Protein AF-A0AAW6GYG1-F1 (afdb_monomer)

pLDDT: mean 92.69, std 6.54, range [58.88, 96.5]

Radius of gyration: 11.82 Å; Cα contacts (8 Å, |Δi|>4): 59; chains: 1; bounding box: 26×27×25 Å

Solvent-accessible surface area (backbone atoms only — not comparable to full-atom values): 3462 Å² total; per-residue (Å²): 112,80,46,59,66,65,56,36,69,66,45,22,60,75,69,70,48,95,41,41,64,58,45,51,56,52,50,52,58,33,44,78,67,55,52,31,43,79,56,99,75,33,38,30,60,54,46,68,66,58,50,52,50,48,66,73,67,65,120

Nearest PDB structures (foldseek):
  5x12-assembly1_A-2  TM=6.155E-01  e=1.237E-01  Bacillus spizizenii str. W23
  7pza-assembly1_A  TM=6.182E-01  e=3.255E-01  Sinorhizobium meliloti 1021
  7ets-assembly1_B  TM=6.448E-01  e=6.062E-01  Gardnerella vaginalis
  5e44-assembly1_A-2  TM=6.578E-01  e=7.458E-01  Aliivibrio fischeri
  3e5q-assembly3_E  TM=5.790E-01  e=6.062E-01  Desulfitobacterium hafniense DCB-2

Foldseek 3Di:
DKDAPCLDPCNCVVVVHDHSVVSVVVVVVCVVVQQWDDDPRMIDGRDPVVVVVCVVVPD

Structure (mmCIF, N/CA/C/O backbone):
data_AF-A0AAW6GYG1-F1
#
_entry.id   AF-A0AAW6GYG1-F1
#
loop_
_atom_site.group_PDB
_atom_site.id
_atom_site.type_symbol
_atom_site.label_atom_id
_atom_site.label_alt_id
_atom_site.label_comp_id
_atom_site.label_asym_id
_atom_site.label_entity_id
_atom_site.label_seq_id
_atom_site.pdbx_PDB_ins_code
_atom_site.Cartn_x
_atom_site.Cartn_y
_atom_site.Cartn_z
_atom_site.occupancy
_atom_site.B_iso_or_equiv
_atom_site.auth_seq_id
_atom_site.auth_comp_id
_atom_site.auth_asym_id
_atom_site.auth_atom_id
_atom_site.pdbx_PDB_model_num
ATOM 1 N N . GLY A 1 1 ? -9.431 1.933 -3.206 1.00 78.94 1 GLY A N 1
ATOM 2 C CA . GLY A 1 1 ? -8.805 1.148 -4.304 1.00 78.94 1 GLY A CA 1
ATOM 3 C C . GLY A 1 1 ? -8.101 -0.073 -3.732 1.00 78.94 1 GLY A C 1
ATOM 4 O O . GLY A 1 1 ? -7.776 -0.033 -2.553 1.00 78.94 1 GLY A O 1
ATOM 5 N 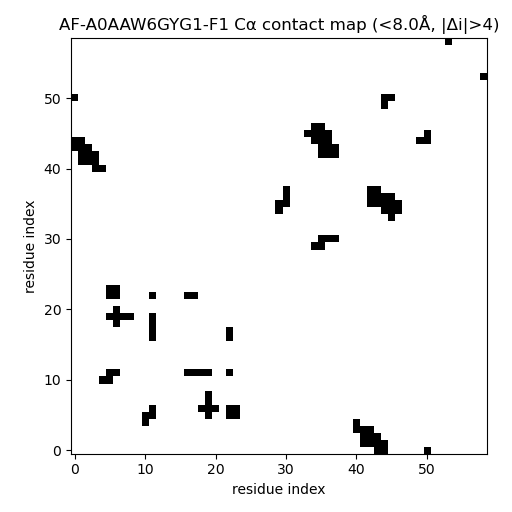N . LYS A 1 2 ? -7.899 -1.145 -4.515 1.00 91.88 2 LYS A N 1
ATOM 6 C CA . LYS A 1 2 ? -7.286 -2.416 -4.063 1.00 91.88 2 LYS A CA 1
ATOM 7 C C . LYS A 1 2 ? -6.043 -2.754 -4.892 1.00 91.88 2 LYS A C 1
ATOM 9 O O . LYS A 1 2 ? -6.085 -2.610 -6.112 1.00 91.88 2 LYS A O 1
ATOM 14 N N . ALA A 1 3 ? -4.979 -3.237 -4.254 1.00 94.19 3 ALA A N 1
ATOM 15 C CA . ALA A 1 3 ? -3.726 -3.619 -4.907 1.00 94.19 3 ALA A CA 1
ATOM 16 C C . ALA A 1 3 ? -3.213 -4.984 -4.419 1.00 94.19 3 ALA A C 1
ATOM 18 O O . ALA A 1 3 ? -3.425 -5.366 -3.271 1.00 94.19 3 ALA A O 1
ATOM 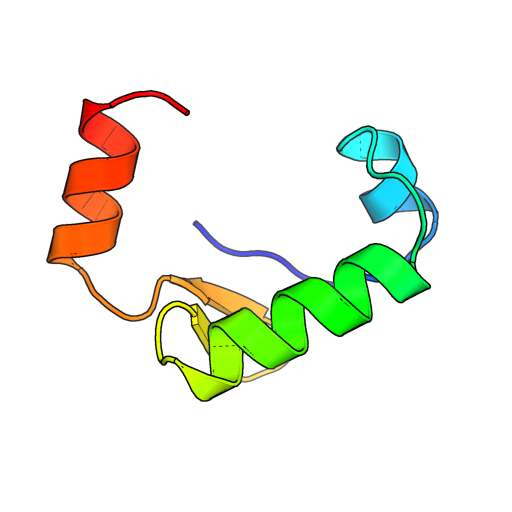19 N N . LYS A 1 4 ? -2.526 -5.716 -5.302 1.00 95.50 4 LYS A N 1
ATOM 20 C CA . LYS A 1 4 ? -1.895 -7.019 -5.039 1.00 95.50 4 LYS A CA 1
ATOM 21 C C . LYS A 1 4 ? -0.502 -7.041 -5.663 1.00 95.50 4 LYS A C 1
ATOM 23 O O . LYS A 1 4 ? -0.257 -6.287 -6.601 1.00 95.50 4 LYS A O 1
ATOM 28 N N . ALA A 1 5 ? 0.371 -7.924 -5.172 1.00 93.81 5 ALA A N 1
ATOM 29 C CA . ALA A 1 5 ? 1.711 -8.152 -5.727 1.00 93.81 5 ALA A CA 1
ATOM 30 C C . ALA A 1 5 ? 2.508 -6.847 -5.958 1.00 93.81 5 ALA A C 1
ATOM 32 O O . ALA A 1 5 ? 3.146 -6.666 -6.994 1.00 93.81 5 ALA A O 1
ATOM 33 N N . ILE A 1 6 ? 2.450 -5.927 -4.991 1.00 94.06 6 ILE A N 1
ATOM 34 C CA . ILE A 1 6 ? 2.954 -4.547 -5.112 1.00 94.06 6 ILE A CA 1
ATOM 35 C C . ILE A 1 6 ? 4.472 -4.451 -5.344 1.00 94.06 6 ILE A C 1
ATOM 37 O O . ILE A 1 6 ? 4.958 -3.479 -5.908 1.00 94.06 6 ILE A O 1
ATOM 41 N N . SER A 1 7 ? 5.227 -5.469 -4.935 1.00 92.62 7 SER A N 1
ATOM 42 C CA . SER A 1 7 ? 6.677 -5.558 -5.121 1.00 92.62 7 SER A CA 1
ATOM 43 C C . SER A 1 7 ? 7.074 -6.316 -6.393 1.00 92.62 7 SER A C 1
ATOM 45 O O . SER A 1 7 ? 8.262 -6.466 -6.666 1.00 92.62 7 SER A O 1
ATOM 47 N N . SER A 1 8 ? 6.110 -6.802 -7.185 1.00 95.06 8 SER A N 1
ATOM 48 C CA . SER A 1 8 ? 6.407 -7.477 -8.452 1.00 95.06 8 SER A CA 1
ATOM 49 C C . SER A 1 8 ? 6.964 -6.499 -9.487 1.00 95.06 8 SER A C 1
ATOM 51 O O . SER A 1 8 ? 6.573 -5.330 -9.537 1.00 95.06 8 SER A O 1
ATOM 53 N N . GLY A 1 9 ? 7.851 -6.989 -10.358 1.00 94.06 9 GLY A N 1
ATOM 54 C CA . GLY A 1 9 ? 8.411 -6.181 -11.445 1.00 94.06 9 GLY A CA 1
ATOM 55 C C . GLY A 1 9 ? 7.331 -5.598 -12.363 1.00 94.06 9 GLY A C 1
ATOM 56 O O . GLY A 1 9 ? 7.419 -4.436 -12.758 1.00 94.06 9 GLY A O 1
ATOM 57 N N . ASP A 1 10 ? 6.266 -6.362 -12.631 1.00 95.75 10 ASP A N 1
ATOM 58 C CA . ASP A 1 10 ? 5.130 -5.891 -13.427 1.00 95.75 10 ASP A CA 1
ATOM 59 C C . ASP A 1 10 ? 4.374 -4.747 -12.756 1.00 95.75 10 ASP A C 1
ATOM 61 O O . ASP A 1 10 ? 4.022 -3.776 -13.427 1.00 95.75 10 ASP A O 1
ATOM 65 N N . PHE A 1 11 ? 4.160 -4.817 -11.440 1.00 95.31 11 PHE A N 1
ATOM 66 C CA . PHE A 1 11 ? 3.525 -3.735 -10.693 1.00 95.31 11 PHE A CA 1
ATOM 67 C C . PHE A 1 11 ? 4.383 -2.466 -10.721 1.00 95.31 11 PHE A C 1
ATOM 69 O O . PHE A 1 11 ? 3.8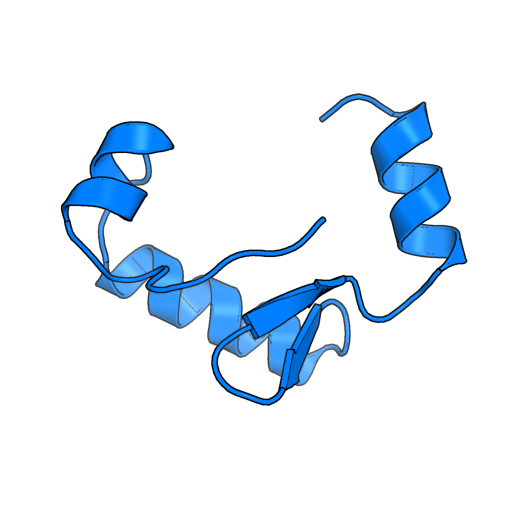92 -1.393 -11.076 1.00 95.31 11 PHE A O 1
ATOM 76 N N . VAL A 1 12 ? 5.677 -2.596 -10.417 1.00 96.25 12 VAL A N 1
ATOM 77 C CA . VAL A 1 12 ? 6.633 -1.478 -10.416 1.00 96.25 12 VAL A CA 1
ATOM 78 C C . VAL A 1 12 ? 6.669 -0.798 -11.787 1.00 96.25 12 VAL A C 1
ATOM 80 O O . VAL A 1 12 ? 6.537 0.421 -11.870 1.00 96.25 12 VAL A O 1
ATOM 83 N N . ARG A 1 13 ? 6.750 -1.577 -12.873 1.00 96.19 13 ARG A N 1
ATOM 84 C CA . ARG A 1 13 ? 6.756 -1.060 -14.249 1.00 96.19 13 ARG A CA 1
ATOM 85 C C . ARG A 1 13 ? 5.430 -0.405 -14.634 1.00 96.19 13 ARG A C 1
ATOM 87 O O . ARG A 1 13 ? 5.438 0.690 -15.191 1.00 96.19 13 ARG A O 1
ATOM 94 N N . LYS A 1 14 ? 4.297 -1.046 -14.330 1.00 95.62 14 LYS A N 1
ATOM 95 C CA . LYS A 1 14 ? 2.953 -0.540 -14.656 1.00 95.62 14 LYS A CA 1
ATOM 96 C C . LYS A 1 14 ? 2.705 0.845 -14.064 1.00 95.62 14 LYS A C 1
ATOM 98 O O . LYS A 1 14 ? 2.151 1.704 -14.742 1.00 95.62 14 LYS A O 1
ATOM 103 N N . TYR A 1 15 ? 3.127 1.050 -12.819 1.00 94.06 15 TYR A N 1
ATOM 104 C CA . TYR A 1 15 ? 2.939 2.307 -12.093 1.00 94.06 15 TYR A CA 1
ATOM 105 C C . TYR A 1 15 ? 4.171 3.223 -12.125 1.00 94.06 15 TYR A C 1
ATOM 107 O O . TYR A 1 15 ? 4.181 4.237 -11.436 1.00 94.06 15 TYR A O 1
ATOM 115 N N . LYS A 1 16 ? 5.189 2.892 -12.936 1.00 95.81 16 LYS A N 1
ATOM 116 C CA . LYS A 1 16 ? 6.430 3.672 -13.106 1.00 95.81 16 LYS A CA 1
ATOM 117 C C . LYS A 1 16 ? 7.113 4.018 -11.773 1.00 95.81 16 LYS A C 1
ATOM 119 O O . LYS A 1 16 ? 7.610 5.125 -11.585 1.00 95.81 16 LYS A O 1
ATOM 124 N N . LEU A 1 17 ? 7.109 3.071 -10.840 1.00 95.00 17 LEU A N 1
ATOM 125 C CA . LEU A 1 17 ? 7.711 3.224 -9.517 1.00 95.00 17 LEU A CA 1
ATOM 126 C C . LEU A 1 17 ? 9.220 2.960 -9.590 1.00 95.00 17 LEU A C 1
ATOM 128 O O . LEU A 1 17 ? 9.692 2.251 -10.477 1.00 95.00 17 LEU A O 1
ATOM 132 N N . GLN A 1 18 ? 9.976 3.511 -8.640 1.00 95.00 18 GLN A N 1
ATOM 133 C CA . GLN A 1 18 ? 11.442 3.465 -8.669 1.00 95.00 18 GLN A CA 1
ATOM 134 C C . GLN A 1 18 ? 12.003 2.037 -8.580 1.00 95.00 18 GLN A C 1
ATOM 136 O O . GLN A 1 18 ? 12.874 1.658 -9.357 1.00 95.00 18 GLN A O 1
ATOM 141 N N . SER A 1 19 ? 11.543 1.247 -7.610 1.00 96.19 19 SER A N 1
ATOM 142 C CA . SER A 1 19 ? 11.992 -0.134 -7.414 1.00 96.19 19 SER A CA 1
ATOM 143 C C . SER A 1 19 ? 11.057 -0.893 -6.476 1.00 96.19 19 SER A C 1
ATOM 145 O O . SER A 1 19 ? 10.329 -0.293 -5.685 1.00 96.19 19 SER A O 1
ATOM 147 N N . ALA A 1 20 ? 11.128 -2.226 -6.494 1.00 95.31 20 ALA A N 1
ATOM 148 C CA . ALA A 1 20 ? 10.376 -3.072 -5.567 1.00 95.31 20 ALA A CA 1
ATOM 149 C C . ALA A 1 20 ? 10.717 -2.801 -4.088 1.00 95.31 20 ALA A C 1
ATOM 151 O O . ALA A 1 20 ? 9.828 -2.849 -3.233 1.00 95.31 20 ALA A O 1
ATOM 152 N N . SER A 1 21 ? 11.983 -2.491 -3.773 1.00 95.75 21 SER A N 1
ATOM 153 C CA . SER A 1 21 ? 12.380 -2.175 -2.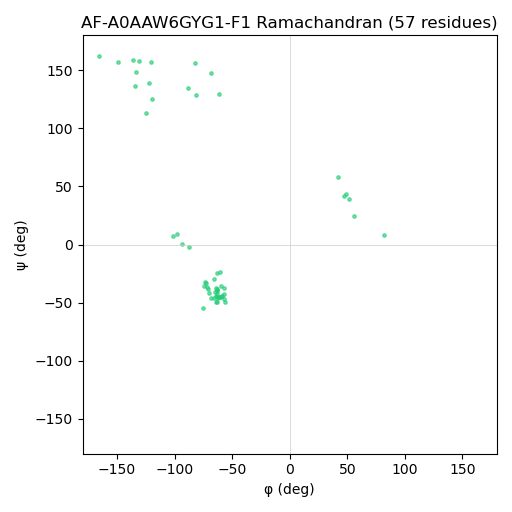395 1.00 95.75 21 SER A CA 1
ATOM 154 C C . SER A 1 21 ? 11.810 -0.835 -1.941 1.00 95.75 21 SER A C 1
ATOM 156 O O . SER A 1 21 ? 11.273 -0.758 -0.843 1.00 95.75 21 SER A O 1
ATOM 158 N N . SER A 1 22 ? 11.823 0.183 -2.810 1.00 95.69 22 SER A N 1
ATOM 159 C CA . SER A 1 22 ? 11.214 1.486 -2.534 1.00 95.69 22 SER A CA 1
ATOM 160 C C . SER A 1 22 ? 9.715 1.347 -2.249 1.00 95.69 22 SER A C 1
ATOM 162 O O . SER A 1 22 ? 9.227 1.882 -1.253 1.00 95.69 22 SER A O 1
ATOM 164 N N . VAL A 1 23 ? 9.002 0.539 -3.046 1.00 96.44 23 VAL A N 1
ATOM 165 C CA . VAL A 1 23 ? 7.584 0.228 -2.798 1.00 96.44 23 VAL A CA 1
ATOM 166 C C . VAL A 1 23 ? 7.393 -0.461 -1.448 1.00 96.44 23 VAL A C 1
ATOM 168 O O . VAL A 1 23 ? 6.513 -0.07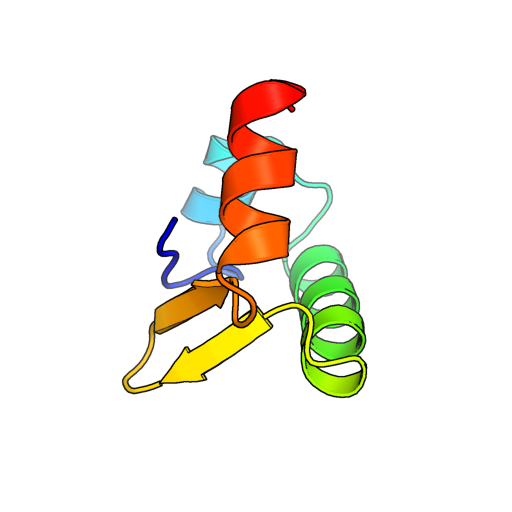4 -0.683 1.00 96.44 23 VAL A O 1
ATOM 171 N N . SER A 1 24 ? 8.232 -1.446 -1.125 1.00 94.94 24 SER A N 1
ATOM 172 C CA . SER A 1 24 ? 8.139 -2.186 0.139 1.00 94.94 24 SER A CA 1
ATOM 173 C C . SER A 1 24 ? 8.373 -1.279 1.354 1.00 94.94 24 SER A C 1
ATOM 175 O O . SER A 1 24 ? 7.622 -1.347 2.326 1.00 94.94 24 SER A O 1
ATOM 177 N N . SER A 1 25 ? 9.361 -0.381 1.286 1.00 96.25 25 SER A N 1
ATOM 178 C CA . SER A 1 25 ? 9.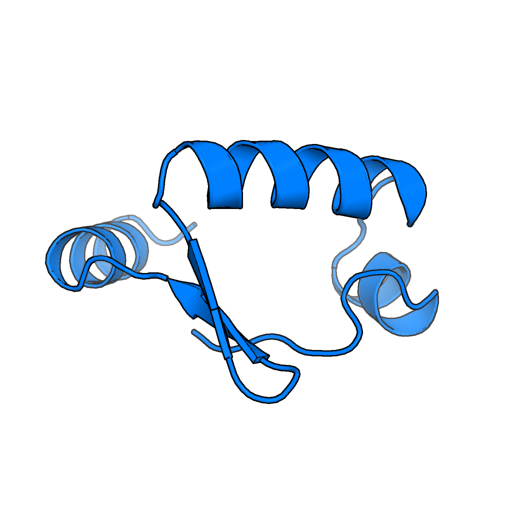636 0.609 2.333 1.00 96.25 25 SER A CA 1
ATOM 179 C C . SER A 1 25 ? 8.488 1.605 2.508 1.00 96.25 25 SER A C 1
ATOM 181 O O . SER A 1 25 ? 8.084 1.875 3.638 1.00 96.25 25 SER A O 1
ATOM 183 N N . ALA A 1 26 ? 7.928 2.119 1.409 1.00 95.62 26 ALA A N 1
ATOM 184 C CA . ALA A 1 26 ? 6.795 3.041 1.458 1.00 95.62 26 ALA A CA 1
ATOM 185 C C . ALA A 1 26 ? 5.552 2.378 2.068 1.00 95.62 26 ALA A C 1
ATOM 187 O O . ALA A 1 26 ? 4.913 2.947 2.950 1.00 95.62 26 ALA A O 1
ATOM 188 N N . VAL A 1 27 ? 5.237 1.149 1.651 1.00 95.88 27 VAL A N 1
ATOM 189 C CA . VAL A 1 27 ? 4.092 0.396 2.181 1.00 95.88 27 VAL A CA 1
ATOM 190 C C . VAL A 1 27 ? 4.238 0.095 3.663 1.00 95.88 27 VAL A C 1
ATOM 192 O O . VAL A 1 27 ? 3.250 0.215 4.383 1.00 95.88 27 VAL A O 1
ATOM 195 N N . LYS A 1 28 ? 5.446 -0.217 4.145 1.00 96.31 28 LYS A N 1
ATOM 196 C CA . LYS A 1 28 ? 5.690 -0.381 5.582 1.00 96.31 28 LYS A CA 1
ATOM 197 C C . LYS A 1 28 ? 5.290 0.877 6.361 1.00 96.31 28 LYS A C 1
ATOM 199 O O . LYS A 1 28 ? 4.497 0.783 7.288 1.00 96.31 28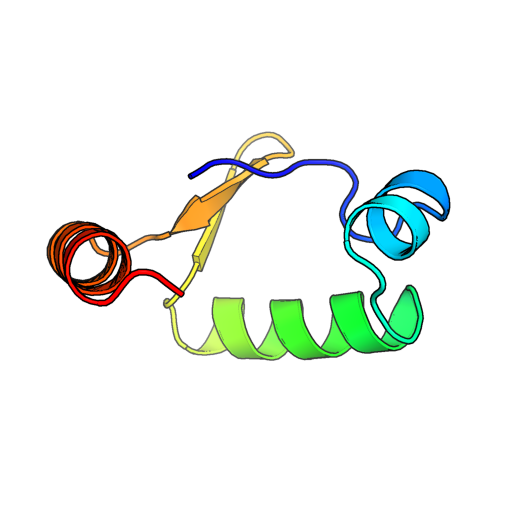 LYS A O 1
ATOM 204 N N . GLY A 1 29 ? 5.748 2.052 5.924 1.00 96.50 29 GLY A N 1
ATOM 205 C CA . GLY A 1 29 ? 5.397 3.316 6.579 1.00 96.50 29 GLY A CA 1
ATOM 206 C C . GLY A 1 29 ? 3.911 3.687 6.474 1.00 96.50 29 GLY A C 1
ATOM 207 O O . GLY A 1 29 ? 3.383 4.351 7.361 1.00 96.50 29 GLY A O 1
ATOM 208 N N . LEU A 1 30 ? 3.222 3.271 5.406 1.00 95.12 30 LEU A N 1
ATOM 209 C CA . LEU A 1 30 ? 1.778 3.490 5.250 1.00 95.12 30 LEU A CA 1
ATOM 210 C C . LEU A 1 30 ? 0.943 2.563 6.144 1.00 95.12 30 LEU A C 1
ATOM 212 O O . LEU A 1 30 ? -0.094 2.997 6.639 1.00 95.12 30 LEU A O 1
ATOM 216 N N . LEU A 1 31 ? 1.388 1.319 6.348 1.00 95.75 31 LEU A N 1
ATOM 217 C CA . LEU A 1 31 ? 0.769 0.373 7.282 1.00 95.75 31 LEU A CA 1
ATOM 218 C C . LEU A 1 31 ? 0.965 0.821 8.733 1.00 95.75 31 LEU A C 1
ATOM 220 O O . LEU A 1 31 ? 0.008 0.840 9.490 1.00 95.75 31 LEU A O 1
ATOM 224 N N . GLU A 1 32 ? 2.180 1.231 9.111 1.00 96.38 32 GLU A N 1
ATOM 225 C CA . GLU A 1 32 ? 2.495 1.699 10.474 1.00 96.38 32 GLU A CA 1
ATOM 226 C C . GLU A 1 32 ? 1.684 2.931 10.901 1.00 96.38 32 GLU A C 1
ATOM 228 O O . GLU A 1 32 ? 1.524 3.184 12.090 1.00 96.38 32 GLU A O 1
ATOM 233 N N . LYS A 1 33 ? 1.194 3.710 9.932 1.00 94.12 33 LYS A N 1
ATOM 234 C CA . LYS A 1 33 ? 0.377 4.910 10.154 1.00 94.12 33 LYS A CA 1
ATOM 235 C C . LYS A 1 33 ? -1.118 4.676 9.924 1.00 94.12 33 LYS A C 1
ATOM 237 O O . LYS A 1 33 ? -1.863 5.648 9.858 1.00 94.12 33 LYS A O 1
ATOM 242 N N . ASP A 1 34 ? -1.534 3.428 9.712 1.00 92.62 34 ASP A N 1
ATOM 243 C CA . ASP A 1 34 ? -2.920 3.038 9.428 1.00 92.62 34 ASP A CA 1
ATOM 244 C C . ASP A 1 34 ? -3.554 3.751 8.213 1.00 92.62 34 ASP A C 1
ATOM 246 O O . ASP A 1 34 ? -4.775 3.847 8.083 1.00 92.62 34 ASP A O 1
ATOM 250 N N . PHE A 1 35 ? -2.744 4.229 7.259 1.00 92.69 35 PHE A N 1
ATOM 251 C CA . PHE A 1 35 ? -3.264 4.809 6.013 1.00 92.69 35 PHE A CA 1
ATOM 252 C C . PHE A 1 35 ? -3.798 3.734 5.062 1.00 92.69 35 PHE A C 1
ATOM 254 O O . PHE A 1 35 ? -4.744 3.962 4.299 1.00 92.69 35 PHE A O 1
ATOM 261 N N . ILE A 1 36 ? -3.186 2.552 5.097 1.00 94.94 36 ILE A N 1
ATOM 262 C CA . ILE A 1 36 ? -3.606 1.376 4.339 1.00 94.94 36 ILE A CA 1
ATOM 263 C C . ILE A 1 36 ? -3.684 0.169 5.269 1.00 94.94 36 ILE A C 1
ATOM 265 O O . ILE A 1 36 ? -3.013 0.117 6.290 1.00 94.94 36 ILE A O 1
ATOM 269 N N . THR A 1 37 ? -4.464 -0.828 4.873 1.00 96.00 37 THR A N 1
ATOM 270 C CA . THR A 1 37 ? -4.536 -2.138 5.521 1.00 96.00 37 THR A CA 1
ATOM 271 C C . THR A 1 37 ? -4.159 -3.235 4.530 1.00 96.00 37 THR A C 1
ATOM 273 O O . THR A 1 37 ? -4.255 -3.043 3.312 1.00 96.00 37 THR A O 1
ATOM 276 N N . TYR A 1 38 ? -3.726 -4.380 5.053 1.00 96.06 38 TYR A N 1
ATOM 277 C CA . TYR A 1 38 ? -3.405 -5.573 4.282 1.00 96.06 38 TYR A CA 1
ATOM 278 C C . TYR A 1 38 ? -4.207 -6.765 4.807 1.00 96.06 38 TYR A C 1
ATOM 280 O O . TYR A 1 38 ? -3.971 -7.229 5.918 1.00 96.06 38 TYR A O 1
ATOM 288 N N . ASP A 1 39 ? -5.129 -7.274 3.990 1.00 95.44 39 ASP A N 1
ATOM 289 C CA . ASP A 1 39 ? -5.924 -8.467 4.299 1.00 95.44 39 ASP A CA 1
ATOM 290 C C . ASP A 1 39 ? -5.962 -9.407 3.093 1.00 95.44 39 ASP A C 1
ATOM 292 O O . ASP A 1 39 ? -6.129 -8.968 1.953 1.00 95.44 39 ASP A O 1
ATOM 296 N N . LYS A 1 40 ? -5.796 -10.714 3.331 1.00 94.62 40 LYS A N 1
ATOM 297 C CA . LYS A 1 40 ? -5.889 -11.775 2.303 1.00 94.62 40 LYS A CA 1
ATOM 298 C C . LYS A 1 40 ? -5.114 -11.472 1.008 1.00 94.62 40 LYS A C 1
ATOM 300 O O . LYS A 1 40 ? -5.597 -11.716 -0.100 1.00 94.62 40 LYS A O 1
ATOM 305 N N . GLY A 1 41 ? -3.906 -10.920 1.128 1.00 94.12 41 GLY A N 1
ATOM 306 C CA . GLY A 1 41 ? -3.080 -10.593 -0.038 1.00 94.12 41 GLY A CA 1
ATOM 307 C C . GLY A 1 41 ? -3.420 -9.269 -0.725 1.00 94.12 41 GLY A C 1
ATOM 308 O O . GLY A 1 41 ? -2.900 -9.012 -1.811 1.00 94.12 41 GLY A O 1
ATOM 309 N N . ILE A 1 42 ? -4.295 -8.446 -0.141 1.00 96.19 42 ILE A N 1
ATOM 310 C CA . ILE A 1 42 ? -4.797 -7.203 -0.729 1.00 96.19 42 ILE A CA 1
ATOM 311 C C . ILE A 1 42 ? -4.430 -6.015 0.148 1.00 96.19 42 ILE A C 1
ATOM 313 O O . ILE A 1 42 ? -4.822 -5.955 1.308 1.00 96.19 42 ILE A O 1
ATOM 317 N N . TYR A 1 43 ? -3.766 -5.032 -0.454 1.00 96.12 43 TYR A N 1
ATOM 318 C CA . TYR A 1 43 ? -3.594 -3.702 0.118 1.00 96.12 43 TYR A CA 1
ATOM 319 C C . TYR A 1 43 ? -4.765 -2.804 -0.277 1.00 96.12 43 TYR A C 1
ATOM 321 O O . TYR A 1 43 ? -5.148 -2.763 -1.452 1.00 96.12 43 TYR A O 1
ATOM 329 N N . GLN A 1 44 ? -5.321 -2.063 0.676 1.00 95.06 44 GLN A N 1
ATOM 330 C CA . GLN A 1 44 ? -6.384 -1.086 0.426 1.00 95.06 44 GLN A CA 1
ATOM 331 C C . GLN A 1 44 ? -6.316 0.077 1.415 1.00 95.06 44 GLN A C 1
ATOM 333 O O . GLN A 1 44 ? -5.768 -0.070 2.501 1.00 95.06 44 GLN A O 1
ATOM 338 N N . VAL A 1 45 ? -6.879 1.227 1.041 1.00 94.62 45 VAL A N 1
ATOM 339 C CA . VAL A 1 45 ? -7.021 2.380 1.947 1.00 94.62 45 VAL A CA 1
ATOM 340 C C . VAL A 1 45 ? -7.902 1.960 3.122 1.00 94.62 45 VAL A C 1
ATOM 342 O O . VAL A 1 45 ? -8.964 1.378 2.896 1.00 94.62 45 VAL A O 1
ATOM 345 N N . TYR A 1 46 ? -7.438 2.210 4.345 1.00 91.56 46 TYR A N 1
ATOM 346 C CA . TYR A 1 46 ? -8.176 1.849 5.553 1.00 91.56 46 TYR A CA 1
ATOM 347 C C . TYR A 1 46 ? -9.349 2.809 5.797 1.00 91.56 46 TYR A C 1
ATOM 349 O O . TYR A 1 46 ? -10.497 2.375 5.874 1.00 91.56 46 TYR A O 1
ATOM 357 N N . ASP A 1 47 ? -9.073 4.114 5.852 1.00 89.06 47 ASP A N 1
ATOM 358 C CA . ASP A 1 47 ? -10.075 5.120 6.200 1.00 89.06 47 ASP A CA 1
ATOM 359 C C . ASP A 1 47 ? -10.975 5.511 5.009 1.00 89.06 47 ASP A C 1
ATOM 361 O O . ASP A 1 47 ? -10.517 5.862 3.914 1.00 89.06 47 ASP A O 1
ATOM 365 N N . GLN A 1 48 ? -12.292 5.464 5.227 1.00 86.31 48 GLN A N 1
ATOM 366 C CA . GLN A 1 48 ? -13.285 5.729 4.186 1.00 86.31 48 GLN A CA 1
ATOM 367 C C . GLN A 1 48 ? -13.364 7.216 3.808 1.00 86.31 48 GLN A C 1
ATOM 369 O O . GLN A 1 48 ? -13.571 7.528 2.631 1.00 86.31 48 GLN A O 1
ATOM 374 N N . PHE A 1 49 ? -13.149 8.138 4.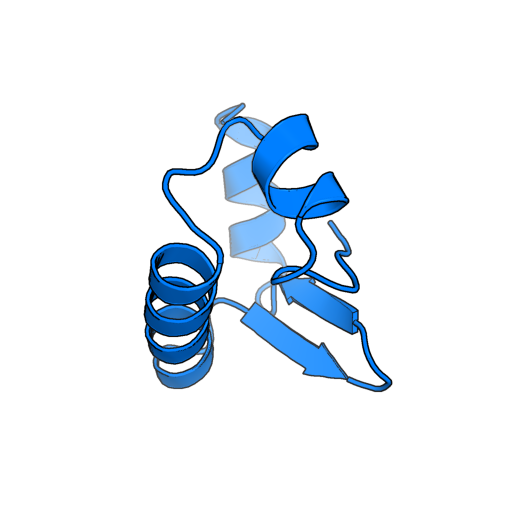752 1.00 90.25 49 PHE A N 1
ATOM 375 C CA . PH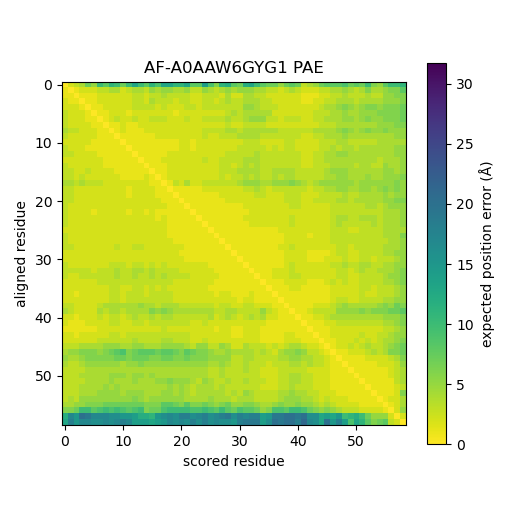E A 1 49 ? -13.097 9.573 4.462 1.00 90.25 49 PHE A CA 1
ATOM 376 C C . PHE A 1 49 ? -11.832 9.937 3.692 1.00 90.25 49 PHE A C 1
ATOM 378 O O . PHE A 1 49 ? -11.895 10.714 2.740 1.00 90.25 49 PHE A O 1
ATOM 385 N N . PHE A 1 50 ? -10.701 9.322 4.024 1.00 88.38 50 PHE A N 1
ATOM 386 C CA . PHE A 1 50 ? -9.455 9.474 3.296 1.00 88.38 50 PHE A CA 1
ATOM 387 C C . PHE A 1 50 ? -9.590 8.945 1.867 1.00 88.38 50 PHE A C 1
ATOM 389 O O . PHE A 1 50 ? -9.147 9.599 0.923 1.00 88.38 50 PHE A O 1
ATOM 396 N N . GLN A 1 51 ? -10.297 7.827 1.665 1.00 89.69 51 GLN A N 1
ATOM 397 C CA . GLN A 1 51 ? -10.613 7.352 0.318 1.00 89.69 51 GLN A CA 1
ATOM 398 C C . GLN A 1 51 ? -11.447 8.371 -0.477 1.00 89.69 51 GLN A C 1
ATOM 400 O O . GLN A 1 51 ? -11.138 8.630 -1.642 1.00 89.69 51 GLN A O 1
ATOM 405 N N . LEU A 1 52 ? -12.484 8.957 0.132 1.00 91.31 52 LEU A N 1
ATOM 406 C CA . LEU A 1 52 ? -13.304 9.995 -0.507 1.00 91.31 52 LEU A CA 1
ATOM 407 C C . LEU A 1 52 ? -12.479 11.249 -0.826 1.00 91.31 52 LEU A C 1
ATOM 409 O O . LEU A 1 52 ? -12.617 11.832 -1.903 1.00 91.31 52 LEU A O 1
ATOM 413 N N . TRP A 1 53 ? -11.585 11.639 0.084 1.00 91.88 53 TRP A N 1
ATOM 414 C CA . TRP A 1 53 ? -10.675 12.761 -0.108 1.00 91.88 53 TRP A CA 1
ATOM 415 C C . TRP A 1 53 ? -9.722 12.519 -1.287 1.00 91.88 53 TRP A C 1
ATOM 417 O O . TRP A 1 53 ? -9.612 13.383 -2.157 1.00 91.88 53 TRP A O 1
ATOM 427 N N . LEU A 1 54 ? -9.106 11.336 -1.390 1.00 89.25 54 LEU A N 1
ATOM 428 C CA . LEU A 1 54 ? -8.244 10.966 -2.523 1.00 89.25 54 LEU A CA 1
ATOM 429 C C . LEU A 1 54 ? -8.999 11.031 -3.860 1.00 89.25 54 LEU A C 1
ATOM 431 O O . LEU A 1 54 ? -8.497 11.589 -4.833 1.00 89.25 54 LEU A O 1
ATOM 435 N N . GLN A 1 55 ? -10.231 10.514 -3.901 1.00 89.62 55 GLN A N 1
ATOM 436 C CA . GLN A 1 55 ? -11.073 10.549 -5.103 1.00 89.62 55 GLN A CA 1
ATOM 437 C C . GLN A 1 55 ? -11.434 11.975 -5.527 1.00 89.62 55 GLN A C 1
ATOM 439 O O . GLN A 1 55 ? -11.491 12.272 -6.721 1.00 89.62 55 GLN A O 1
ATOM 444 N N . ARG A 1 56 ? -11.668 12.865 -4.558 1.00 92.50 56 ARG A N 1
ATOM 445 C CA . ARG A 1 56 ? -12.007 14.265 -4.821 1.00 92.50 56 ARG A CA 1
ATOM 446 C C . ARG A 1 56 ? -10.814 15.065 -5.341 1.00 92.50 56 ARG A C 1
ATOM 448 O O . ARG A 1 56 ? -11.002 15.915 -6.205 1.00 92.50 56 ARG A O 1
ATOM 455 N N . ASN A 1 57 ? -9.613 14.778 -4.842 1.00 91.38 57 ASN A N 1
ATOM 456 C CA . ASN A 1 57 ? -8.398 15.513 -5.199 1.00 91.38 57 ASN A CA 1
ATOM 457 C C . ASN A 1 57 ? -7.685 14.976 -6.453 1.00 91.38 57 ASN A C 1
ATOM 459 O O . ASN A 1 57 ? -6.704 15.584 -6.865 1.00 91.38 57 ASN A O 1
ATOM 463 N N . LYS A 1 58 ? -8.188 13.894 -7.076 1.00 65.00 58 LYS A N 1
ATOM 464 C CA . LYS A 1 58 ? -7.654 13.291 -8.317 1.00 65.00 58 LYS A CA 1
ATOM 465 C C . LYS A 1 58 ? -6.116 13.230 -8.345 1.00 65.00 58 LYS A C 1
ATOM 467 O O . LYS A 1 58 ? -5.493 13.790 -9.247 1.00 65.00 58 LYS A O 1
ATOM 472 N N . LEU A 1 59 ? -5.525 12.555 -7.358 1.00 58.88 59 LEU A N 1
ATOM 473 C CA . LEU A 1 59 ? -4.173 12.006 -7.515 1.00 58.88 59 LEU A CA 1
ATOM 474 C C . LEU A 1 59 ? -4.182 10.857 -8.532 1.00 58.88 59 LEU A C 1
ATOM 476 O O . LEU A 1 59 ? -5.189 10.109 -8.561 1.00 58.88 59 LEU A O 1
#

Sequence (59 aa):
GKAKAISSGDFVRKYKLQSASSVSSAVKGLLEKDFITYDKGIYQVYDQFFQLWLQRNKL

Mean predicted aligned error: 3.31 Å

Organism: Bacteroides uniformis (NCBI:txid820)

Secondary structure (DSSP, 8-state):
-EE--TTSHHHHHHTT-S-HHHHHHHHHHHHHTTSEEEETTEEEES-HHHHHHHHHHT-